Protein AF-A0A4Y8ZVF0-F1 (afdb_monomer)

Radius of gyration: 20.78 Å; Cα contacts (8 Å, |Δi|>4): 54; chains: 1; bounding box: 29×61×63 Å

Solvent-accessible surface area (backbone atoms only — not comparable to full-atom values): 6269 Å² total; per-residue (Å²): 126,64,70,70,52,53,58,53,49,53,55,48,5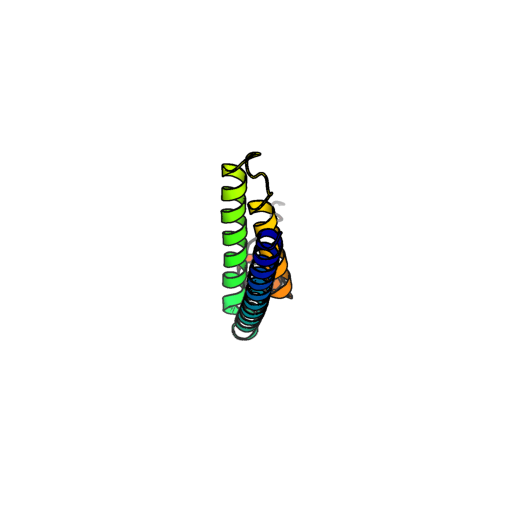1,56,50,52,52,50,51,53,51,50,53,51,50,21,54,48,46,31,46,47,34,67,81,36,56,87,46,19,37,57,54,47,47,54,50,54,52,50,49,52,53,36,50,54,48,36,62,74,44,51,93,70,46,92,78,45,58,44,62,52,50,44,52,52,53,52,52,42,44,58,67,24,48,86,54,71,70,50,43,56,59,86,70,77,76,74,75,78,81,77,91,79,84,88,83,132

Organism: NCBI:txid2555898

Secondary structure (DSSP, 8-state):
--HHHHHHHHHHHHHHHHHHHHHHHHHHHHHHHHH-GGGHHHHHHHHHHHHHHHHHHHHHHGGG-TT-HHHHHHHHHHHHHHHH-S-GGGGS-GGGGS----------

Sequence (108 aa):
MTERVEDRSEAAVVRSELVALQAVLIALCRRLAQDSPDLAPTVCRAFDDAEAILTGVAMKMGLGDPNGSAVAALRVVEEIRAGAIADERACSRPDDDLGKPDRRSGRK

Mean predicted aligned error: 11.19 Å

Foldseek 3Di:
DVVVVVVVVVVVVVVVVVVVVLVVLLVVLQCCCVVPLVCLLVSVVVLVVQLVVLVVVCVVCDVVPPPCVSVVSNVSSVVSCVSNPVDCVSNDDPVVPPDDDPPPDDDD

Structure (mmCIF, N/CA/C/O backbone):
data_AF-A0A4Y8ZVF0-F1
#
_entry.id   AF-A0A4Y8ZVF0-F1
#
loop_
_atom_site.group_PDB
_atom_site.id
_atom_site.type_symbol
_atom_site.label_atom_id
_atom_site.label_alt_id
_atom_site.label_comp_id
_atom_site.label_asym_id
_atom_site.label_entity_id
_atom_site.label_seq_id
_atom_site.pdbx_PDB_ins_code
_atom_site.Cartn_x
_atom_site.Cartn_y
_atom_site.Cartn_z
_atom_site.occupancy
_atom_site.B_iso_or_equiv
_atom_site.auth_seq_id
_atom_site.auth_comp_id
_atom_site.auth_asym_id
_atom_site.auth_atom_id
_atom_site.pdbx_PDB_model_num
ATOM 1 N N . MET A 1 1 ? 10.830 -15.888 -33.347 1.00 54.25 1 MET A N 1
ATOM 2 C CA . MET A 1 1 ? 9.374 -15.604 -33.242 1.00 54.25 1 MET A CA 1
ATOM 3 C C . MET A 1 1 ? 8.754 -16.231 -31.989 1.00 54.25 1 MET A C 1
ATOM 5 O O . MET A 1 1 ? 7.747 -15.722 -31.525 1.00 54.25 1 MET A O 1
ATOM 9 N N . THR A 1 2 ? 9.381 -17.259 -31.410 1.00 60.03 2 THR A N 1
ATOM 10 C CA . THR A 1 2 ? 9.050 -17.896 -30.121 1.00 60.03 2 THR A CA 1
ATOM 11 C C . THR A 1 2 ? 9.373 -17.030 -28.893 1.00 60.03 2 THR A C 1
ATOM 13 O O . THR A 1 2 ? 8.536 -16.900 -28.012 1.00 60.03 2 THR A O 1
ATOM 16 N N . GLU A 1 3 ? 10.498 -16.313 -28.906 1.00 58.97 3 GLU A N 1
ATOM 17 C CA . GLU A 1 3 ? 10.985 -15.502 -27.769 1.00 58.97 3 GLU A CA 1
ATOM 18 C C . GLU A 1 3 ? 10.004 -14.400 -27.297 1.00 58.97 3 GLU A C 1
ATOM 20 O O . GLU A 1 3 ? 9.830 -14.165 -26.108 1.00 58.97 3 GLU A O 1
ATOM 25 N N . ARG A 1 4 ? 9.264 -13.763 -28.223 1.00 60.53 4 ARG A N 1
ATOM 26 C CA . ARG A 1 4 ? 8.239 -12.746 -27.884 1.00 60.53 4 ARG A CA 1
ATOM 27 C C . ARG A 1 4 ? 6.960 -13.328 -27.269 1.00 60.53 4 ARG A C 1
ATOM 29 O O . ARG A 1 4 ? 6.134 -12.566 -26.766 1.00 60.53 4 ARG A O 1
ATOM 36 N N . VAL A 1 5 ? 6.739 -14.634 -27.403 1.00 63.81 5 VAL A N 1
ATOM 37 C CA . VAL A 1 5 ? 5.555 -15.321 -26.867 1.00 63.81 5 VAL A CA 1
ATOM 38 C C . VAL A 1 5 ? 5.814 -15.761 -25.425 1.00 63.81 5 VAL A C 1
ATOM 40 O O . VAL A 1 5 ? 4.926 -15.602 -24.590 1.00 63.81 5 VAL A O 1
ATOM 43 N N . GLU A 1 6 ? 7.031 -16.216 -25.116 1.00 64.12 6 GLU A N 1
ATOM 44 C CA . GLU A 1 6 ? 7.455 -16.583 -23.755 1.00 64.12 6 GLU A CA 1
ATOM 45 C C . GLU A 1 6 ? 7.479 -15.369 -22.812 1.00 64.12 6 GLU A C 1
ATOM 47 O O . GLU A 1 6 ? 6.838 -15.410 -21.764 1.00 64.12 6 GLU A O 1
ATOM 52 N N . ASP A 1 7 ? 8.060 -14.244 -23.242 1.00 67.44 7 ASP A N 1
ATOM 53 C CA . ASP A 1 7 ? 8.126 -12.995 -22.460 1.00 67.44 7 ASP A CA 1
ATOM 54 C C . ASP A 1 7 ? 6.728 -12.433 -22.103 1.00 67.44 7 ASP A C 1
ATOM 56 O O . ASP A 1 7 ? 6.459 -11.963 -20.995 1.00 67.44 7 ASP A O 1
ATOM 60 N N . ARG A 1 8 ? 5.749 -12.569 -23.012 1.00 67.75 8 ARG A N 1
ATOM 61 C CA . ARG A 1 8 ? 4.353 -12.181 -22.727 1.00 67.75 8 ARG A CA 1
ATOM 62 C C . ARG A 1 8 ? 3.666 -13.106 -21.728 1.00 67.75 8 ARG A C 1
ATOM 64 O O . ARG A 1 8 ? 2.808 -12.630 -20.980 1.00 67.75 8 ARG A O 1
ATOM 71 N N . SER A 1 9 ? 3.992 -14.397 -21.759 1.00 77.50 9 SER A N 1
ATOM 72 C CA . SER A 1 9 ? 3.425 -15.398 -20.855 1.00 77.50 9 SER A CA 1
ATOM 73 C C . SER A 1 9 ? 3.954 -15.199 -19.439 1.00 77.50 9 SER A C 1
ATOM 75 O O . SER A 1 9 ? 3.168 -15.158 -18.497 1.00 77.50 9 SER A O 1
ATOM 77 N N . GLU A 1 10 ? 5.259 -14.983 -19.292 1.00 81.62 10 GLU A N 1
ATOM 78 C CA . GLU A 1 10 ? 5.888 -14.693 -18.003 1.00 81.62 10 GLU A CA 1
ATOM 79 C C . GLU A 1 10 ? 5.339 -13.396 -17.394 1.00 81.62 10 GLU A C 1
ATOM 81 O O . GLU A 1 10 ? 4.861 -13.389 -16.259 1.00 81.62 10 GLU A O 1
ATOM 86 N N . ALA A 1 11 ? 5.244 -12.325 -18.189 1.00 81.00 11 ALA A N 1
ATOM 87 C CA . ALA A 1 11 ? 4.634 -11.077 -17.737 1.00 81.00 11 ALA A CA 1
ATOM 88 C C . ALA A 1 11 ? 3.156 -11.242 -17.327 1.00 81.00 11 ALA A C 1
ATOM 90 O O . ALA A 1 11 ? 2.662 -10.503 -16.475 1.00 81.00 11 ALA A O 1
ATOM 91 N N . ALA A 1 12 ? 2.414 -12.175 -17.934 1.00 82.81 12 ALA A N 1
ATOM 92 C CA . ALA A 1 12 ? 1.034 -12.463 -17.544 1.00 82.81 12 ALA A CA 1
ATOM 93 C C . ALA A 1 12 ? 0.953 -13.211 -16.208 1.00 82.81 12 ALA A C 1
ATOM 95 O O . ALA A 1 12 ? 0.103 -12.865 -15.386 1.00 82.81 12 ALA A O 1
ATOM 96 N N . VAL A 1 13 ? 1.855 -14.167 -15.975 1.00 86.06 13 VAL A N 1
ATOM 97 C CA . VAL A 1 13 ? 1.963 -14.886 -14.698 1.00 86.06 13 VAL A CA 1
ATOM 98 C C . VAL A 1 13 ? 2.302 -13.911 -13.575 1.00 86.06 13 VAL A C 1
ATOM 100 O O . VAL A 1 13 ? 1.523 -13.801 -12.630 1.00 86.06 13 VAL A O 1
ATOM 103 N N . VAL A 1 14 ? 3.353 -13.103 -13.735 1.00 83.75 14 VAL A N 1
ATOM 104 C CA . VAL A 1 14 ? 3.766 -12.109 -12.729 1.00 83.75 14 VAL A CA 1
ATOM 105 C C . VAL A 1 14 ? 2.635 -11.126 -12.410 1.00 83.75 14 VAL A C 1
ATOM 107 O O . VAL A 1 14 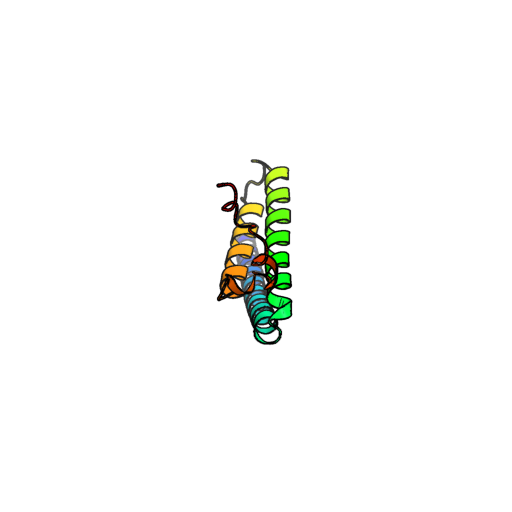? 2.389 -10.814 -11.247 1.00 83.75 14 VAL A O 1
ATOM 110 N N . ARG A 1 15 ? 1.879 -10.669 -13.421 1.00 83.62 15 ARG A N 1
ATOM 111 C CA . ARG A 1 15 ? 0.691 -9.827 -13.190 1.00 83.62 15 ARG A CA 1
ATOM 112 C C . ARG A 1 15 ? -0.374 -10.544 -12.365 1.00 83.62 15 ARG A C 1
ATOM 114 O O . ARG A 1 15 ? -0.934 -9.938 -11.459 1.00 83.62 15 ARG A O 1
ATOM 121 N N . SER A 1 16 ? -0.667 -11.808 -12.669 1.00 82.62 16 SER A N 1
ATOM 122 C CA . SER A 1 16 ? -1.678 -12.574 -11.930 1.00 82.62 16 SER A CA 1
ATOM 123 C C . SER A 1 16 ? -1.272 -12.840 -10.477 1.00 82.62 16 SER A C 1
ATOM 125 O O . SER A 1 16 ? -2.105 -12.716 -9.582 1.00 82.62 16 SER A O 1
ATOM 127 N N . GLU A 1 17 ? 0.009 -13.116 -10.225 1.00 86.62 17 GLU A N 1
ATOM 128 C CA . GLU A 1 17 ? 0.561 -13.288 -8.879 1.00 86.62 17 GLU A CA 1
ATOM 129 C C . GLU A 1 17 ? 0.516 -11.982 -8.084 1.00 86.62 17 GLU A C 1
ATOM 131 O O . GLU A 1 17 ? 0.114 -11.974 -6.920 1.00 86.62 17 GLU A O 1
ATOM 136 N N . LEU A 1 18 ? 0.855 -10.862 -8.728 1.00 85.19 18 LEU A N 1
ATOM 137 C CA . LEU A 1 18 ? 0.793 -9.540 -8.118 1.00 85.19 18 LEU A CA 1
ATOM 138 C C . LEU A 1 18 ? -0.646 -9.172 -7.733 1.00 85.19 18 LEU A C 1
ATOM 140 O O . LEU A 1 18 ? -0.873 -8.725 -6.611 1.00 85.19 18 LEU A O 1
ATOM 144 N N . VAL A 1 19 ? -1.625 -9.442 -8.602 1.00 85.19 19 VAL A N 1
ATOM 145 C CA . VAL A 1 19 ? -3.054 -9.245 -8.297 1.00 85.19 19 VAL A CA 1
ATOM 146 C C . VA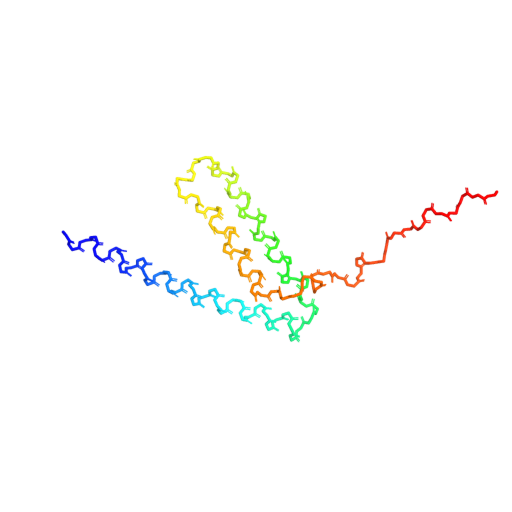L A 1 19 ? -3.508 -10.139 -7.139 1.00 85.19 19 VAL A C 1
ATOM 148 O O . VAL A 1 19 ? -4.230 -9.682 -6.251 1.00 85.19 19 VAL A O 1
ATOM 151 N N . ALA A 1 20 ? -3.073 -11.401 -7.102 1.00 84.75 20 ALA A N 1
ATOM 152 C CA . ALA A 1 20 ? -3.403 -12.307 -6.003 1.00 84.75 20 ALA A CA 1
ATOM 153 C C . ALA A 1 20 ? -2.827 -11.809 -4.666 1.00 84.75 20 ALA A C 1
ATOM 155 O O . ALA A 1 20 ? -3.532 -11.789 -3.655 1.00 84.75 20 ALA A O 1
ATOM 156 N N . LEU A 1 21 ? -1.574 -11.349 -4.663 1.00 87.50 21 LEU A N 1
ATOM 157 C CA . LEU A 1 21 ? -0.933 -10.787 -3.478 1.00 87.50 21 LEU A CA 1
ATOM 158 C C . LEU A 1 21 ? -1.621 -9.494 -3.018 1.00 87.50 21 LEU A C 1
ATOM 160 O O . LEU A 1 21 ? -1.883 -9.340 -1.826 1.00 87.50 21 LEU A O 1
ATOM 164 N N . GLN A 1 22 ? -1.968 -8.598 -3.947 1.00 85.50 22 GLN A N 1
ATOM 165 C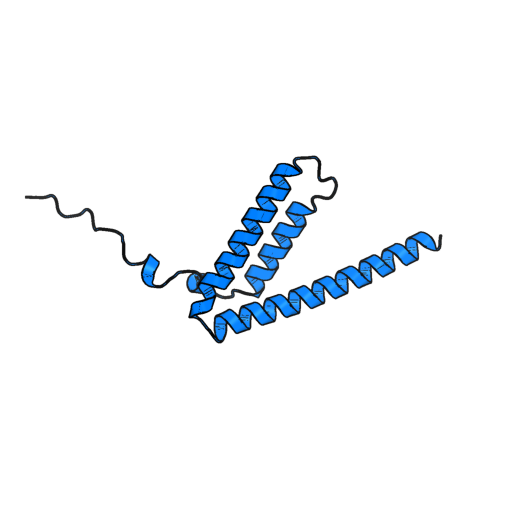 CA . GLN A 1 22 ? -2.743 -7.389 -3.654 1.00 85.50 22 GLN A CA 1
ATOM 166 C C . GLN A 1 22 ? -4.077 -7.732 -2.987 1.00 85.50 22 GLN A C 1
ATOM 168 O O . GLN A 1 22 ? -4.406 -7.162 -1.950 1.00 85.50 22 GLN A O 1
ATOM 173 N N . ALA A 1 23 ? -4.819 -8.705 -3.523 1.00 85.19 23 ALA A N 1
ATOM 174 C CA . ALA A 1 23 ? -6.093 -9.132 -2.952 1.00 85.19 23 ALA A CA 1
ATOM 175 C C . ALA A 1 23 ? -5.940 -9.665 -1.516 1.00 85.19 23 ALA A C 1
ATOM 177 O O . ALA A 1 23 ? -6.738 -9.326 -0.638 1.00 85.19 23 ALA A O 1
ATOM 178 N N . VAL A 1 24 ? -4.897 -10.461 -1.255 1.00 85.56 24 VAL A N 1
ATOM 179 C CA . VAL A 1 24 ? -4.597 -10.985 0.087 1.00 85.56 24 VAL A CA 1
ATOM 180 C C . VAL A 1 24 ? -4.215 -9.861 1.051 1.00 85.56 24 VAL A C 1
ATOM 182 O O . VAL A 1 24 ? -4.726 -9.833 2.170 1.00 85.56 24 VAL A O 1
ATOM 185 N N . LEU A 1 25 ? -3.366 -8.921 0.630 1.00 86.31 25 LEU A N 1
ATOM 186 C CA . LEU A 1 25 ? -2.965 -7.773 1.449 1.00 86.31 25 LEU A CA 1
ATOM 187 C C . LEU A 1 25 ? -4.161 -6.885 1.793 1.00 86.31 25 LEU A C 1
ATOM 189 O O . LEU A 1 25 ? -4.346 -6.541 2.957 1.00 86.31 25 LEU A O 1
ATOM 193 N N . ILE A 1 26 ? -5.024 -6.593 0.817 1.00 86.94 26 ILE A N 1
ATOM 194 C CA . ILE A 1 26 ? -6.268 -5.850 1.039 1.00 86.94 26 ILE A CA 1
ATOM 195 C C . ILE A 1 26 ? -7.139 -6.574 2.069 1.00 86.94 26 ILE A C 1
ATOM 197 O O . ILE A 1 26 ? -7.588 -5.965 3.039 1.00 86.94 26 ILE A O 1
ATOM 201 N N . ALA A 1 27 ? -7.366 -7.879 1.895 1.00 88.06 27 ALA A N 1
ATOM 202 C CA . ALA A 1 27 ? -8.174 -8.662 2.824 1.00 88.06 27 ALA A CA 1
ATOM 203 C C . ALA A 1 27 ? -7.578 -8.674 4.241 1.00 88.06 27 ALA A C 1
ATOM 205 O O . ALA A 1 27 ? -8.318 -8.555 5.218 1.00 88.06 27 ALA A O 1
ATOM 206 N N . LEU A 1 28 ? -6.252 -8.782 4.358 1.00 86.38 28 LEU A N 1
ATOM 207 C CA . LEU A 1 28 ? -5.549 -8.746 5.635 1.00 86.38 28 LEU A CA 1
ATOM 208 C C . LEU A 1 28 ? -5.694 -7.380 6.314 1.00 86.38 28 LEU A C 1
ATOM 210 O O . LEU A 1 28 ? -6.106 -7.326 7.468 1.00 86.38 28 LEU A O 1
ATOM 214 N N . CYS A 1 29 ? -5.418 -6.286 5.602 1.00 86.25 29 CYS A N 1
ATOM 215 C CA . CYS A 1 29 ? -5.545 -4.930 6.134 1.00 86.25 29 CYS A CA 1
ATOM 216 C C . CYS A 1 29 ? -6.983 -4.619 6.566 1.00 86.25 29 CYS A C 1
ATOM 218 O O . CYS A 1 29 ? -7.178 -4.080 7.654 1.00 86.25 29 CYS A O 1
ATOM 220 N N . ARG A 1 30 ? -7.990 -5.037 5.783 1.00 85.56 30 ARG A N 1
ATOM 221 C CA . ARG A 1 30 ? -9.407 -4.911 6.170 1.00 85.56 30 ARG A CA 1
ATOM 222 C C . ARG A 1 30 ? -9.698 -5.628 7.475 1.00 85.56 30 ARG A C 1
ATOM 224 O O . ARG A 1 30 ? -10.311 -5.045 8.361 1.00 85.56 30 ARG A O 1
ATOM 231 N N . ARG A 1 31 ? -9.272 -6.888 7.593 1.00 85.69 31 ARG A N 1
ATOM 232 C CA . ARG A 1 31 ? -9.511 -7.687 8.800 1.00 85.69 31 ARG A CA 1
ATOM 233 C C . ARG A 1 31 ? -8.793 -7.102 10.002 1.00 85.69 31 ARG A C 1
ATOM 235 O O . ARG A 1 31 ? -9.404 -6.989 11.048 1.00 85.69 31 ARG A O 1
ATOM 242 N N . LEU A 1 32 ? -7.550 -6.652 9.849 1.00 83.75 32 LEU A N 1
ATOM 243 C CA . LEU A 1 32 ? -6.821 -5.983 10.927 1.00 83.75 32 LEU A CA 1
ATOM 244 C C . LEU A 1 32 ? -7.534 -4.707 11.391 1.00 83.75 32 LEU A C 1
ATOM 246 O O . LEU A 1 32 ? -7.695 -4.517 12.591 1.00 83.75 32 LEU A O 1
ATOM 250 N N . ALA A 1 33 ? -8.005 -3.871 10.462 1.00 80.31 33 ALA A N 1
ATOM 251 C CA . ALA A 1 33 ? -8.725 -2.644 10.796 1.00 80.31 33 ALA A CA 1
ATOM 252 C C . ALA A 1 33 ? -10.115 -2.903 11.413 1.00 80.31 33 ALA A C 1
ATOM 254 O O . ALA A 1 33 ? -10.569 -2.121 12.242 1.00 80.31 33 ALA A O 1
ATOM 255 N N . GLN A 1 34 ? -10.794 -3.988 11.025 1.00 82.00 34 GLN A N 1
ATOM 256 C CA . GLN A 1 34 ? -12.126 -4.348 11.530 1.00 82.00 34 GLN A CA 1
ATOM 257 C C . GLN A 1 34 ? -12.079 -5.115 12.858 1.00 82.00 34 GLN A C 1
ATOM 259 O O . GLN A 1 34 ? -12.807 -4.777 13.788 1.00 82.00 34 GLN A O 1
ATOM 264 N N . ASP A 1 35 ? -11.228 -6.138 12.945 1.00 85.00 35 ASP A N 1
ATOM 265 C CA . ASP A 1 35 ? -11.107 -7.027 14.106 1.00 85.00 35 ASP A CA 1
ATOM 266 C C . ASP A 1 35 ? -10.319 -6.358 15.246 1.00 85.00 35 ASP A C 1
ATOM 268 O O . ASP A 1 35 ? -10.402 -6.768 16.403 1.00 85.00 35 ASP A O 1
ATOM 272 N N . SER A 1 36 ? -9.520 -5.332 14.941 1.00 83.94 36 SER A N 1
ATOM 273 C CA . SER A 1 36 ? -8.740 -4.565 15.916 1.00 83.94 36 SER A CA 1
ATOM 274 C C . SER A 1 36 ? -8.724 -3.080 15.535 1.00 83.94 36 SER A C 1
ATOM 276 O O . SER A 1 36 ? -7.736 -2.599 14.981 1.00 83.94 36 SER A O 1
ATOM 278 N N . PRO A 1 37 ? -9.796 -2.328 15.852 1.00 79.25 37 PRO A N 1
ATOM 279 C CA . PRO A 1 37 ? -9.936 -0.915 15.484 1.00 79.25 37 PRO A CA 1
ATOM 280 C C . PRO A 1 37 ? -8.765 -0.034 15.939 1.00 79.25 37 PRO A C 1
ATOM 282 O O . PRO A 1 37 ? -8.390 0.907 15.246 1.00 79.25 37 PRO A O 1
ATOM 285 N N . ASP A 1 38 ? -8.120 -0.387 17.053 1.00 83.38 38 ASP A N 1
ATOM 286 C CA . ASP A 1 38 ? -6.935 0.306 17.576 1.00 83.38 38 ASP A CA 1
ATOM 287 C C . ASP A 1 38 ? -5.720 0.232 16.632 1.00 83.38 38 ASP A C 1
ATOM 289 O O . ASP A 1 38 ? -4.808 1.058 16.711 1.00 83.38 38 ASP A O 1
ATOM 293 N N . LEU A 1 39 ? -5.691 -0.754 15.728 1.00 84.19 39 LEU A N 1
ATOM 294 C CA . LEU A 1 39 ? -4.657 -0.906 14.707 1.00 84.19 39 LEU A CA 1
ATOM 295 C C . LEU A 1 39 ? -4.963 -0.115 13.436 1.00 84.19 39 LEU A C 1
ATOM 297 O O . LEU A 1 39 ? -4.047 0.075 12.636 1.00 84.19 39 LEU A O 1
ATOM 301 N N . ALA A 1 40 ? -6.193 0.370 13.240 1.00 84.94 40 ALA A N 1
ATOM 302 C CA . ALA A 1 40 ? -6.557 1.107 12.034 1.00 84.94 40 ALA A CA 1
ATOM 303 C C . ALA A 1 40 ? -5.655 2.339 11.801 1.00 84.94 40 ALA A C 1
ATOM 305 O O . ALA A 1 40 ? -5.093 2.432 10.709 1.00 84.94 40 ALA A O 1
ATOM 306 N N . PRO A 1 41 ? -5.345 3.189 12.805 1.00 86.56 41 PRO A N 1
ATOM 307 C CA . PRO A 1 41 ? -4.400 4.294 12.618 1.00 86.56 41 PRO A CA 1
ATOM 308 C C . PRO A 1 41 ? -2.983 3.836 12.239 1.00 86.56 41 PRO A C 1
ATOM 310 O O . PRO A 1 41 ? -2.290 4.516 11.485 1.00 86.56 41 PRO A O 1
ATOM 313 N N . THR A 1 42 ? -2.536 2.680 12.741 1.00 88.56 42 THR A N 1
ATOM 314 C CA . THR A 1 42 ? -1.231 2.098 12.381 1.00 88.56 42 THR A CA 1
ATOM 315 C C . THR A 1 42 ? -1.219 1.613 10.935 1.00 88.56 42 THR A C 1
ATOM 317 O O . THR A 1 42 ? -0.246 1.845 10.222 1.00 88.56 42 THR A O 1
ATOM 320 N N . VAL A 1 43 ? -2.302 0.972 10.487 1.00 88.44 43 VAL A N 1
ATOM 321 C CA . VAL A 1 43 ? -2.461 0.540 9.093 1.00 88.44 43 VAL A CA 1
ATOM 322 C C . VAL A 1 43 ? -2.480 1.751 8.159 1.00 88.44 43 VAL A C 1
ATOM 324 O O . VAL A 1 43 ? -1.773 1.736 7.157 1.00 88.44 43 VAL A O 1
ATOM 327 N N . CYS A 1 44 ? -3.201 2.821 8.507 1.00 89.38 44 CYS A N 1
ATOM 328 C CA . CYS A 1 44 ? -3.206 4.056 7.718 1.00 89.38 44 CYS A CA 1
ATOM 329 C C . CYS A 1 44 ? -1.806 4.674 7.612 1.00 89.38 44 CYS A C 1
ATOM 331 O O . CYS A 1 44 ? -1.355 4.979 6.512 1.00 89.38 44 CYS A O 1
ATOM 333 N N . ARG A 1 45 ? -1.066 4.754 8.727 1.00 89.81 45 ARG A N 1
ATOM 334 C CA . ARG A 1 45 ? 0.323 5.243 8.713 1.00 89.81 45 ARG A CA 1
ATOM 335 C C . ARG A 1 45 ? 1.245 4.398 7.847 1.00 89.81 45 ARG A C 1
ATOM 337 O O . ARG A 1 45 ? 2.124 4.951 7.207 1.00 89.81 45 ARG A O 1
ATOM 344 N N . ALA A 1 46 ? 1.045 3.083 7.792 1.00 89.25 46 ALA A N 1
ATOM 345 C CA . ALA A 1 46 ? 1.839 2.232 6.911 1.00 89.25 46 ALA A CA 1
ATOM 346 C C . ALA A 1 46 ? 1.620 2.577 5.424 1.00 89.25 46 ALA A C 1
ATOM 348 O O . ALA A 1 46 ? 2.567 2.505 4.640 1.00 89.25 46 ALA A O 1
ATOM 349 N N . PHE A 1 47 ? 0.403 2.983 5.039 1.00 91.31 47 PHE A N 1
ATOM 350 C CA . PHE A 1 47 ? 0.138 3.517 3.700 1.00 91.31 47 PHE A CA 1
ATOM 351 C C . PHE A 1 47 ? 0.792 4.886 3.496 1.00 91.31 47 PHE A C 1
ATOM 353 O O . PHE A 1 47 ? 1.479 5.065 2.493 1.00 91.31 47 PHE A O 1
ATOM 360 N N . ASP A 1 48 ? 0.666 5.805 4.457 1.00 92.06 48 ASP A N 1
ATOM 361 C CA . ASP A 1 48 ? 1.301 7.129 4.377 1.00 92.06 48 ASP A CA 1
ATOM 362 C C . ASP A 1 48 ? 2.839 7.017 4.256 1.00 92.06 48 ASP A C 1
ATOM 364 O O . ASP A 1 48 ? 3.467 7.690 3.435 1.00 92.06 48 ASP A O 1
ATOM 368 N N . ASP A 1 49 ? 3.457 6.114 5.024 1.00 91.75 49 ASP A N 1
ATOM 369 C CA . ASP A 1 49 ? 4.893 5.824 4.968 1.00 91.75 49 ASP A CA 1
ATOM 370 C C . ASP A 1 49 ? 5.290 5.256 3.595 1.00 91.75 49 ASP A C 1
ATOM 372 O O . ASP A 1 49 ? 6.309 5.653 3.020 1.00 91.75 49 ASP A O 1
ATOM 376 N N . ALA A 1 50 ? 4.480 4.351 3.035 1.00 89.31 50 ALA A N 1
ATOM 377 C CA . ALA A 1 50 ? 4.711 3.791 1.706 1.00 89.31 50 ALA A CA 1
ATOM 378 C C . ALA A 1 50 ? 4.616 4.865 0.608 1.00 89.31 50 ALA A C 1
ATOM 380 O O . ALA A 1 50 ? 5.492 4.931 -0.260 1.00 89.31 50 ALA A O 1
ATOM 381 N N . GLU A 1 51 ? 3.609 5.740 0.667 1.00 90.31 51 GLU A N 1
ATOM 382 C CA . GLU A 1 51 ? 3.457 6.884 -0.238 1.00 90.31 51 GLU A CA 1
ATOM 383 C C . GLU A 1 51 ? 4.663 7.834 -0.148 1.00 90.31 51 GLU A C 1
ATOM 385 O O . GLU A 1 51 ? 5.210 8.247 -1.176 1.00 90.31 51 GLU A O 1
ATOM 390 N N . ALA A 1 52 ? 5.141 8.139 1.063 1.00 89.00 52 ALA A N 1
ATOM 391 C CA . ALA A 1 52 ? 6.304 8.998 1.276 1.00 89.00 52 ALA A CA 1
ATOM 392 C C . ALA A 1 52 ? 7.595 8.383 0.708 1.00 89.00 52 ALA A C 1
ATOM 394 O O . ALA A 1 52 ? 8.371 9.070 0.033 1.00 89.00 52 ALA A O 1
ATOM 395 N N . ILE A 1 53 ? 7.816 7.082 0.929 1.00 87.56 53 ILE A N 1
ATOM 396 C CA . ILE A 1 53 ? 8.962 6.348 0.375 1.00 87.56 53 ILE A CA 1
ATOM 397 C C . ILE A 1 53 ? 8.922 6.387 -1.153 1.00 87.56 53 ILE A C 1
ATOM 399 O O . ILE A 1 53 ? 9.915 6.759 -1.783 1.00 87.56 53 ILE A O 1
ATOM 403 N N . LEU A 1 54 ? 7.782 6.040 -1.755 1.00 86.75 54 LEU A N 1
ATOM 404 C CA . LEU A 1 54 ? 7.630 5.997 -3.208 1.00 86.75 54 LEU A CA 1
ATOM 405 C C . LEU A 1 54 ? 7.731 7.383 -3.843 1.00 86.75 54 LEU A C 1
ATOM 407 O O . LEU A 1 54 ? 8.349 7.523 -4.896 1.00 86.75 54 LEU A O 1
ATOM 411 N N . THR A 1 55 ? 7.221 8.418 -3.178 1.00 86.38 55 THR A N 1
ATOM 412 C CA . THR A 1 55 ? 7.412 9.813 -3.590 1.00 86.38 55 THR A CA 1
ATOM 413 C C . THR A 1 55 ? 8.893 10.186 -3.569 1.00 86.38 55 THR A C 1
ATOM 415 O O . THR A 1 55 ? 9.408 10.744 -4.539 1.00 86.38 55 THR A O 1
ATOM 418 N N . GLY A 1 56 ? 9.622 9.819 -2.511 1.00 86.44 56 GLY A N 1
ATOM 419 C CA . GLY A 1 56 ? 11.068 10.028 -2.426 1.00 86.44 56 GLY A CA 1
ATOM 420 C C . GLY A 1 56 ? 11.847 9.278 -3.512 1.00 86.44 56 GLY A C 1
ATOM 421 O O . GLY A 1 56 ? 12.812 9.812 -4.062 1.00 86.44 56 GLY A O 1
ATOM 422 N N . VAL A 1 57 ? 11.422 8.060 -3.859 1.00 85.62 57 VAL A N 1
ATOM 423 C CA . VAL A 1 57 ? 11.983 7.282 -4.974 1.00 85.62 57 VAL A CA 1
ATOM 424 C C . VAL A 1 57 ? 11.692 7.964 -6.312 1.00 85.62 57 VAL A C 1
ATOM 426 O O . VAL A 1 57 ? 12.623 8.176 -7.088 1.00 85.62 57 VAL A O 1
ATOM 429 N N . ALA A 1 58 ? 10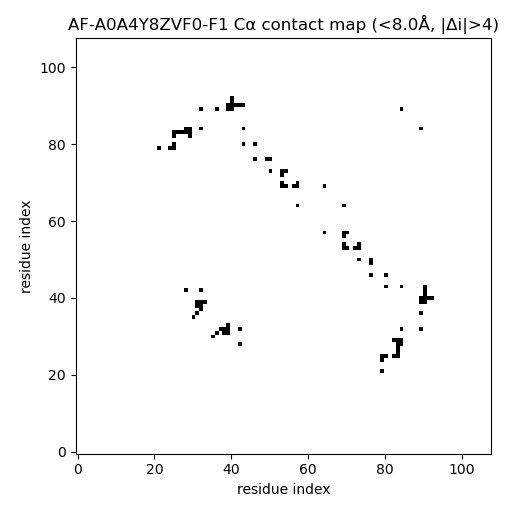.447 8.375 -6.562 1.00 84.38 58 ALA A N 1
ATOM 430 C CA . ALA A 1 58 ? 10.050 9.083 -7.778 1.00 84.38 58 ALA A CA 1
ATOM 431 C C . ALA A 1 58 ? 10.863 10.374 -7.968 1.00 84.38 58 ALA A C 1
ATOM 433 O O . ALA A 1 58 ? 11.391 10.626 -9.049 1.00 84.38 58 ALA A O 1
ATOM 434 N N . MET A 1 59 ? 11.044 11.155 -6.899 1.00 83.56 59 MET A N 1
ATOM 435 C CA . MET A 1 59 ? 11.861 12.371 -6.925 1.00 83.56 59 MET A CA 1
ATOM 436 C C . MET A 1 59 ? 13.336 12.084 -7.230 1.00 83.56 59 MET A C 1
ATOM 438 O O . MET A 1 59 ? 13.949 12.822 -7.998 1.00 83.56 59 MET A O 1
ATOM 442 N N . LYS A 1 60 ? 13.910 11.011 -6.666 1.00 83.81 60 LYS A N 1
ATOM 443 C CA . LYS A 1 60 ? 15.300 10.604 -6.941 1.00 83.81 60 LYS A CA 1
ATOM 444 C C . LYS A 1 60 ? 15.497 10.104 -8.370 1.00 83.81 60 LYS A C 1
ATOM 446 O O . LYS A 1 60 ? 16.561 10.334 -8.937 1.00 83.81 60 LYS A O 1
ATOM 451 N N . MET A 1 61 ? 14.500 9.429 -8.940 1.00 77.62 61 MET A N 1
ATOM 452 C CA . MET A 1 61 ? 14.549 8.969 -10.331 1.00 77.62 61 MET A CA 1
ATOM 453 C C . MET A 1 61 ? 14.281 10.101 -11.337 1.00 77.62 61 MET A C 1
ATOM 455 O O . MET A 1 61 ? 14.749 10.032 -12.474 1.00 77.62 61 MET A O 1
ATOM 459 N N . GLY A 1 62 ? 13.600 11.176 -10.925 1.00 70.56 62 GLY A N 1
ATOM 460 C CA . GLY A 1 62 ? 13.339 12.352 -11.759 1.00 70.56 62 GLY A CA 1
ATOM 461 C C . GLY A 1 62 ? 12.614 12.007 -13.069 1.00 70.56 62 GLY A C 1
ATOM 462 O O . GLY A 1 62 ? 11.799 11.092 -13.120 1.00 70.56 62 GLY A O 1
ATOM 463 N N . LEU A 1 63 ? 12.945 12.711 -14.160 1.00 56.97 63 LEU A N 1
ATOM 464 C CA . LEU A 1 63 ? 12.502 12.390 -15.534 1.00 56.97 63 LEU A CA 1
ATOM 465 C C . LEU A 1 63 ? 13.170 11.120 -16.112 1.00 56.97 63 LEU A C 1
ATOM 467 O O . LEU A 1 63 ? 12.940 10.779 -17.270 1.00 56.97 63 LEU A O 1
ATOM 471 N N . GLY A 1 64 ? 14.034 10.455 -15.339 1.00 63.06 64 GLY A N 1
ATOM 472 C CA . GLY A 1 64 ? 14.829 9.300 -15.753 1.00 63.06 64 GLY A CA 1
ATOM 473 C C . GLY A 1 64 ? 14.154 7.949 -15.530 1.00 63.06 64 GLY A C 1
ATOM 474 O O . GLY A 1 64 ? 14.804 6.933 -15.750 1.00 63.06 64 GLY A O 1
ATOM 475 N N . ASP A 1 65 ? 12.891 7.916 -15.100 1.00 66.50 65 ASP A N 1
ATOM 476 C CA . ASP A 1 65 ? 12.074 6.701 -15.074 1.00 66.50 65 ASP A CA 1
ATOM 477 C C . ASP A 1 65 ? 11.319 6.566 -16.412 1.00 66.50 65 ASP A C 1
ATOM 479 O O . ASP A 1 65 ? 10.212 7.097 -16.546 1.00 66.50 65 ASP A O 1
ATOM 483 N N . PRO A 1 66 ? 11.889 5.884 -17.428 1.00 58.81 66 PRO A N 1
ATOM 484 C CA . PRO A 1 66 ? 11.293 5.795 -18.762 1.00 58.81 66 PRO A CA 1
ATOM 485 C C . PRO A 1 66 ? 9.923 5.108 -18.765 1.00 58.81 66 PRO A C 1
ATOM 487 O O . PRO A 1 66 ? 9.176 5.244 -19.732 1.00 58.81 66 PRO A O 1
ATOM 490 N N . ASN A 1 67 ? 9.589 4.385 -17.691 1.00 70.00 67 ASN A N 1
ATOM 491 C CA . ASN A 1 67 ? 8.373 3.590 -17.586 1.00 70.00 67 ASN A CA 1
ATOM 492 C C . ASN A 1 67 ? 7.373 4.162 -16.568 1.00 70.00 67 ASN A C 1
ATOM 494 O O . ASN A 1 67 ? 6.286 3.606 -16.418 1.00 70.00 67 ASN A O 1
ATOM 498 N N . GLY A 1 68 ? 7.720 5.241 -15.855 1.00 75.19 68 GLY A N 1
ATOM 499 C CA . GLY A 1 68 ? 6.891 5.798 -14.781 1.00 75.19 68 GLY A CA 1
ATOM 500 C C . GLY A 1 68 ? 6.592 4.794 -13.660 1.00 75.19 68 GLY A C 1
ATOM 501 O O . GLY A 1 68 ? 5.541 4.873 -13.025 1.00 75.19 68 GLY A O 1
ATOM 502 N N . SER A 1 69 ? 7.489 3.833 -13.435 1.00 81.00 69 SER A N 1
ATOM 503 C CA . SER A 1 69 ? 7.352 2.744 -12.465 1.00 81.00 69 SER A CA 1
ATOM 504 C C . SER A 1 69 ? 7.069 3.216 -11.034 1.00 81.00 69 SER A C 1
ATOM 506 O O . SER A 1 69 ? 6.217 2.629 -10.369 1.00 81.00 69 SER A O 1
ATOM 508 N N . ALA A 1 70 ? 7.696 4.302 -10.568 1.00 80.38 70 ALA A N 1
ATOM 509 C CA . ALA A 1 70 ? 7.432 4.828 -9.225 1.00 80.38 70 ALA A CA 1
ATOM 510 C C . ALA A 1 70 ? 6.026 5.437 -9.107 1.00 80.38 70 ALA A C 1
ATOM 512 O O . ALA A 1 70 ? 5.353 5.267 -8.094 1.00 80.38 70 ALA A O 1
ATOM 513 N N . VAL A 1 71 ? 5.549 6.091 -10.169 1.00 82.19 71 VAL A N 1
ATOM 514 C CA . VAL A 1 71 ? 4.183 6.633 -10.236 1.00 82.19 71 VAL A CA 1
ATOM 515 C C . VAL A 1 71 ? 3.157 5.502 -10.338 1.00 82.19 71 VAL A C 1
ATOM 517 O O . VAL A 1 71 ? 2.096 5.569 -9.722 1.00 82.19 71 VAL A O 1
ATOM 520 N N . ALA A 1 72 ? 3.470 4.437 -11.077 1.00 84.81 72 ALA A N 1
ATOM 521 C CA . ALA A 1 72 ? 2.634 3.243 -11.136 1.00 84.81 72 ALA A CA 1
ATOM 522 C C . ALA A 1 72 ? 2.544 2.546 -9.768 1.00 84.81 72 ALA A C 1
ATOM 524 O O . ALA A 1 72 ? 1.459 2.138 -9.364 1.00 84.81 72 ALA A O 1
ATOM 525 N N . ALA A 1 73 ? 3.655 2.468 -9.030 1.00 85.56 73 ALA A N 1
ATOM 526 C CA . ALA A 1 73 ? 3.672 1.934 -7.673 1.00 85.56 73 ALA A CA 1
ATOM 527 C C . ALA A 1 73 ? 2.827 2.780 -6.705 1.00 85.56 73 ALA A C 1
ATOM 529 O O . ALA A 1 73 ? 2.083 2.211 -5.913 1.00 85.56 73 ALA A O 1
ATOM 530 N N . LEU A 1 74 ? 2.875 4.116 -6.806 1.00 87.25 74 LEU A N 1
ATOM 531 C CA . LEU A 1 74 ? 2.012 5.005 -6.013 1.00 87.25 74 LEU A CA 1
ATOM 532 C C . LEU A 1 74 ? 0.526 4.710 -6.249 1.00 87.25 74 LEU A C 1
ATOM 534 O O . LEU A 1 74 ? -0.218 4.530 -5.291 1.00 87.25 74 LEU A O 1
ATOM 538 N N . ARG A 1 75 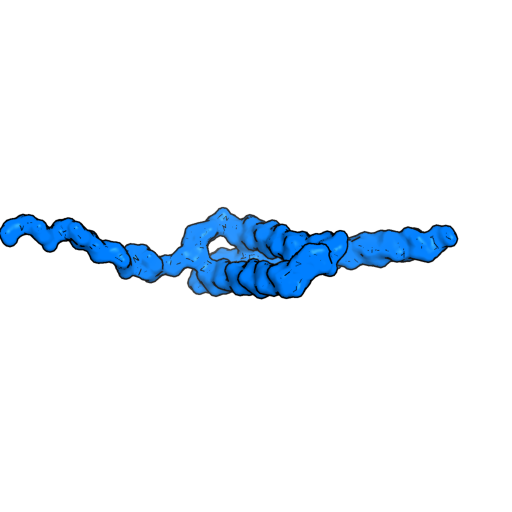? 0.109 4.551 -7.512 1.00 87.50 75 ARG A N 1
ATOM 539 C CA . ARG A 1 75 ? -1.283 4.192 -7.843 1.00 87.50 75 ARG A CA 1
ATOM 540 C C . ARG A 1 75 ? -1.702 2.848 -7.254 1.00 87.50 75 ARG A C 1
ATOM 542 O O . ARG A 1 75 ? -2.833 2.704 -6.809 1.00 87.50 75 ARG A O 1
ATOM 549 N N . VAL A 1 76 ? -0.797 1.869 -7.241 1.00 87.69 76 VAL A N 1
ATOM 550 C CA . VAL A 1 76 ? -1.055 0.571 -6.605 1.00 87.69 76 VAL A CA 1
ATOM 551 C C . VAL A 1 76 ? -1.267 0.733 -5.099 1.00 87.69 76 VAL A C 1
ATOM 553 O O . VAL A 1 76 ? -2.171 0.114 -4.548 1.00 87.69 76 VAL A O 1
ATOM 556 N N . VAL A 1 77 ? -0.466 1.565 -4.430 1.00 88.94 77 VAL A N 1
ATOM 557 C CA . VAL A 1 77 ? -0.632 1.843 -2.995 1.00 88.94 77 VAL A CA 1
ATOM 558 C C . VAL A 1 77 ? -1.981 2.512 -2.719 1.00 88.94 77 VAL A C 1
ATOM 560 O O . VAL A 1 77 ? -2.696 2.057 -1.829 1.00 88.94 77 VAL A O 1
ATOM 563 N N . GLU A 1 78 ? -2.373 3.505 -3.521 1.00 88.88 78 GLU A N 1
ATOM 564 C CA . GLU A 1 78 ? -3.687 4.162 -3.427 1.00 88.88 78 GLU A CA 1
ATOM 565 C C . GLU A 1 78 ? -4.849 3.172 -3.630 1.00 88.88 78 GLU A C 1
ATOM 567 O O . GLU A 1 78 ? -5.822 3.185 -2.876 1.00 88.88 78 GLU A O 1
ATOM 572 N N . GLU A 1 79 ? -4.745 2.275 -4.615 1.00 87.88 79 GLU A N 1
ATOM 573 C CA . GLU A 1 79 ? -5.768 1.260 -4.894 1.00 87.88 79 GLU A CA 1
ATOM 574 C C . GLU A 1 79 ? -5.900 0.252 -3.743 1.00 87.88 79 GLU A C 1
ATOM 576 O O . GLU A 1 79 ? -7.012 -0.061 -3.304 1.00 87.88 79 GLU A O 1
ATOM 581 N N . ILE A 1 80 ? -4.771 -0.214 -3.199 1.00 87.19 80 ILE A N 1
ATOM 582 C CA . ILE A 1 80 ? -4.761 -1.099 -2.030 1.00 87.19 80 ILE A CA 1
ATOM 583 C C . ILE A 1 80 ? -5.361 -0.373 -0.824 1.00 87.19 80 ILE A C 1
ATOM 585 O O . ILE A 1 80 ? -6.188 -0.968 -0.135 1.00 87.19 80 ILE A O 1
ATOM 589 N N . ARG A 1 81 ? -5.001 0.895 -0.578 1.00 88.94 81 ARG A N 1
ATOM 590 C CA . ARG A 1 81 ? -5.547 1.704 0.524 1.00 88.94 81 ARG A CA 1
ATOM 591 C C . ARG A 1 81 ? -7.064 1.823 0.416 1.00 88.94 81 ARG A C 1
ATOM 593 O O . ARG A 1 81 ? -7.758 1.495 1.372 1.00 88.94 81 ARG A O 1
ATOM 600 N N . ALA A 1 82 ? -7.580 2.190 -0.757 1.00 87.19 82 ALA A N 1
ATOM 601 C CA . ALA A 1 82 ? -9.017 2.310 -1.002 1.00 87.19 82 ALA A CA 1
ATOM 602 C C . ALA A 1 82 ? -9.763 0.975 -0.827 1.00 87.19 82 ALA A C 1
ATOM 604 O O . ALA A 1 82 ? -10.898 0.943 -0.350 1.00 87.19 82 ALA A O 1
ATOM 605 N N . GLY A 1 83 ? -9.129 -0.145 -1.189 1.00 85.19 83 GLY A N 1
ATOM 606 C CA . GLY A 1 83 ? -9.676 -1.478 -0.944 1.00 85.19 83 GLY A CA 1
ATOM 607 C C . GLY A 1 83 ? -9.604 -1.900 0.526 1.00 85.19 83 GLY A C 1
ATOM 608 O O . GLY A 1 83 ? -10.482 -2.624 1.003 1.00 85.19 83 GLY A O 1
ATOM 609 N N . ALA A 1 84 ? -8.556 -1.480 1.235 1.00 85.44 84 ALA A N 1
ATOM 610 C CA . ALA A 1 84 ? -8.248 -1.874 2.603 1.00 85.44 84 ALA A CA 1
ATOM 611 C C . ALA A 1 84 ? -9.025 -1.073 3.658 1.00 85.44 84 ALA A C 1
ATOM 613 O O . ALA A 1 84 ? -9.443 -1.627 4.676 1.00 85.44 84 ALA A O 1
ATOM 614 N N . ILE A 1 85 ? -9.220 0.220 3.407 1.00 83.94 85 ILE A N 1
ATOM 615 C CA . ILE A 1 85 ? -9.752 1.201 4.350 1.00 83.94 85 ILE A CA 1
ATOM 616 C C . ILE A 1 85 ? -11.049 1.759 3.768 1.00 83.94 85 ILE A C 1
ATOM 618 O O . ILE A 1 85 ? -11.059 2.694 2.977 1.00 83.94 85 ILE A O 1
ATOM 622 N N . ALA A 1 86 ? -12.172 1.154 4.155 1.00 77.31 86 ALA A N 1
ATOM 623 C CA . ALA A 1 86 ? -13.489 1.580 3.679 1.00 77.31 86 ALA A CA 1
ATOM 624 C C . ALA A 1 86 ? -13.970 2.899 4.318 1.00 77.31 86 ALA A C 1
ATOM 626 O O . ALA A 1 86 ? -14.804 3.588 3.734 1.00 77.31 86 ALA A O 1
ATOM 627 N N . ASP A 1 87 ? -13.467 3.237 5.509 1.00 80.56 87 ASP A N 1
ATOM 628 C CA . ASP A 1 87 ? -13.772 4.482 6.215 1.00 80.56 87 ASP A CA 1
ATOM 629 C C . ASP A 1 87 ? -12.473 5.135 6.700 1.00 80.56 87 ASP A C 1
ATOM 631 O O . ASP A 1 87 ? -11.879 4.708 7.688 1.00 80.56 87 ASP A O 1
ATOM 635 N N . GLU A 1 88 ? -12.039 6.190 6.011 1.00 75.69 88 GLU A N 1
ATOM 636 C CA . GLU A 1 88 ? -10.841 6.973 6.356 1.00 75.69 88 GLU A CA 1
ATOM 637 C C . GLU A 1 88 ? -10.939 7.625 7.748 1.00 75.69 88 GLU A C 1
ATOM 639 O O . GLU A 1 88 ? -9.923 7.997 8.332 1.00 75.69 88 GLU A O 1
ATOM 644 N N . ARG A 1 89 ? -12.134 7.720 8.350 1.00 79.38 89 ARG A N 1
ATOM 645 C CA . ARG A 1 89 ? -12.273 8.167 9.748 1.00 79.38 89 ARG A CA 1
ATOM 646 C C . ARG A 1 89 ? -11.634 7.191 10.731 1.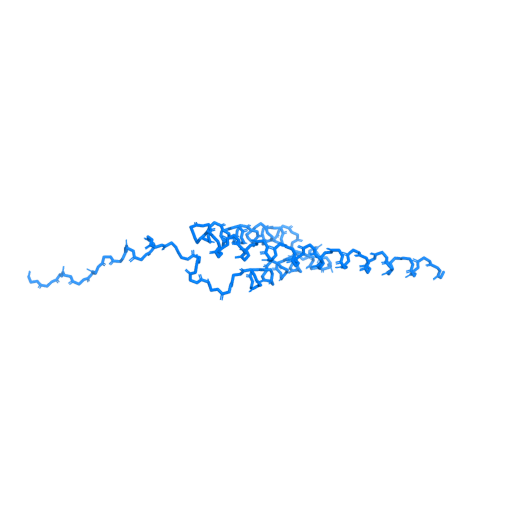00 79.38 89 ARG A C 1
ATOM 648 O O . ARG A 1 89 ? -11.230 7.612 11.810 1.00 79.38 89 ARG A O 1
ATOM 655 N N . ALA A 1 90 ? -11.483 5.920 10.351 1.00 75.19 90 ALA A N 1
ATOM 656 C CA . ALA A 1 90 ? -10.745 4.931 11.133 1.00 75.19 90 ALA A CA 1
ATOM 657 C C . ALA A 1 90 ? -9.243 5.262 11.244 1.00 75.19 90 ALA A C 1
ATOM 659 O O . ALA A 1 90 ? -8.555 4.714 12.103 1.00 75.19 90 ALA A O 1
ATOM 660 N N . CYS A 1 91 ? -8.733 6.172 10.405 1.00 80.19 91 CYS A N 1
ATOM 661 C CA . CYS A 1 91 ? -7.356 6.651 10.466 1.00 80.19 91 CYS A CA 1
ATOM 662 C C . CYS A 1 91 ? -7.136 7.756 11.505 1.00 80.19 91 CYS A C 1
ATOM 664 O O . CYS A 1 91 ? -5.995 8.008 11.893 1.00 80.19 91 CYS A O 1
ATOM 666 N N . SER A 1 92 ? -8.197 8.428 11.964 1.00 74.06 92 SER A N 1
ATOM 667 C CA . SER A 1 92 ? -8.098 9.455 13.002 1.00 74.06 92 SER A CA 1
ATOM 668 C C . SER A 1 92 ? -7.952 8.797 14.373 1.00 74.06 92 SER A C 1
ATOM 670 O O . SER A 1 92 ? -8.741 7.919 14.728 1.00 74.06 92 SER A O 1
ATOM 672 N N . ARG A 1 93 ? -6.967 9.214 15.182 1.00 62.28 93 ARG A N 1
ATOM 673 C CA . ARG A 1 93 ? -6.972 8.818 16.595 1.00 62.28 93 ARG A CA 1
ATOM 674 C C . ARG A 1 93 ? -8.105 9.557 17.311 1.00 62.28 93 ARG A C 1
ATOM 676 O O . ARG A 1 93 ? -8.331 10.730 17.014 1.00 62.28 93 ARG A O 1
ATOM 683 N N . PRO A 1 94 ? -8.748 8.942 18.319 1.00 57.19 94 PRO A N 1
ATOM 684 C CA . PRO A 1 94 ? -9.687 9.651 19.190 1.00 57.19 94 PRO A CA 1
ATOM 685 C C . PRO A 1 94 ? -9.071 10.901 19.848 1.00 57.19 94 PRO A C 1
ATOM 687 O O . PRO A 1 94 ? -9.785 11.840 20.183 1.00 57.19 94 PRO A O 1
ATOM 690 N N . ASP A 1 95 ? -7.744 10.924 20.012 1.00 54.38 95 ASP A N 1
ATOM 691 C CA . ASP A 1 95 ? -7.007 12.007 20.668 1.00 54.38 95 ASP A CA 1
ATOM 692 C C . ASP A 1 95 ? -6.706 13.221 19.768 1.00 54.38 95 ASP A C 1
ATOM 694 O O . ASP A 1 95 ? -6.328 14.271 20.287 1.00 54.38 95 ASP A O 1
ATOM 698 N N . ASP A 1 96 ? -6.887 13.129 18.444 1.00 55.03 96 ASP A N 1
ATOM 699 C CA . ASP A 1 96 ? -6.630 14.259 17.532 1.00 55.03 96 ASP A CA 1
ATOM 700 C C . ASP A 1 96 ? -7.747 15.332 17.574 1.00 55.03 96 ASP A C 1
ATOM 702 O O . ASP A 1 96 ? -7.578 16.428 17.035 1.00 55.03 96 ASP A O 1
ATOM 706 N N . ASP A 1 97 ? -8.866 15.062 18.264 1.00 51.91 97 ASP A N 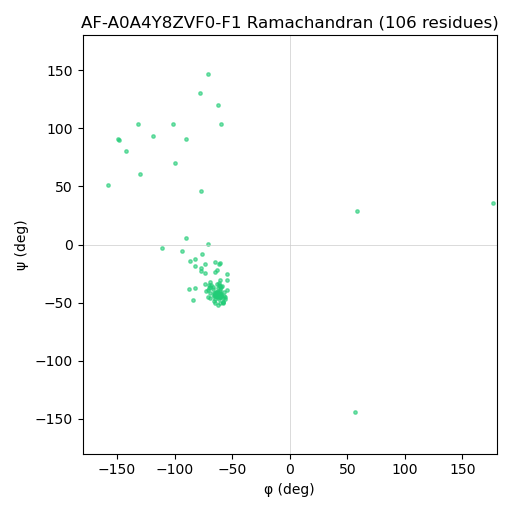1
ATOM 707 C CA . ASP A 1 97 ? -10.008 15.984 18.423 1.00 51.91 97 ASP A CA 1
ATOM 708 C C . ASP A 1 97 ? -9.940 16.839 19.717 1.00 51.91 97 ASP A C 1
ATOM 710 O O . ASP A 1 97 ? -10.727 17.765 19.928 1.00 51.91 97 ASP A O 1
ATOM 714 N N . LEU A 1 98 ? -8.964 16.590 20.601 1.00 56.09 98 LEU A N 1
ATOM 715 C CA . LEU A 1 98 ? -8.790 17.316 21.868 1.00 56.09 98 LEU A CA 1
ATOM 716 C C . LEU A 1 98 ? -7.710 18.402 21.764 1.00 56.09 98 LEU A C 1
ATOM 718 O O . LEU A 1 98 ? -6.650 18.298 22.380 1.00 56.09 98 LEU A O 1
ATOM 722 N N . GLY A 1 99 ? -7.950 19.489 21.020 1.00 54.47 99 GLY A N 1
ATOM 723 C CA . GLY A 1 99 ? -6.923 20.539 21.004 1.00 54.47 99 GLY A CA 1
ATOM 724 C C . GLY A 1 99 ? -7.077 21.769 20.125 1.00 54.47 99 GLY A C 1
ATOM 725 O O . GLY A 1 99 ? -6.061 22.291 19.672 1.00 54.47 99 GLY A O 1
ATOM 726 N N . LYS A 1 100 ? -8.279 22.315 19.917 1.00 52.22 100 LYS A N 1
ATOM 727 C CA . LYS A 1 100 ? -8.376 23.748 19.580 1.00 52.22 100 LYS A CA 1
ATOM 728 C C . LYS A 1 100 ? -8.782 24.532 20.826 1.00 52.22 100 LYS A C 1
ATOM 730 O O . LYS A 1 100 ? -9.956 24.498 21.184 1.00 52.22 100 LYS A O 1
ATOM 735 N N . PRO A 1 101 ? -7.856 25.249 21.496 1.00 54.22 101 PRO A N 1
ATOM 736 C CA . PRO A 1 101 ? -8.257 26.200 22.518 1.00 54.22 101 PRO A CA 1
ATOM 737 C C . PRO A 1 101 ? -9.101 27.289 21.852 1.00 54.22 101 PRO A C 1
ATOM 739 O O . PRO A 1 101 ? -8.649 27.973 20.927 1.00 54.22 101 PRO A O 1
ATOM 742 N N . ASP A 1 102 ? -10.342 27.411 22.313 1.00 57.53 102 ASP A N 1
ATOM 743 C CA . ASP A 1 102 ? -11.286 28.436 21.894 1.00 57.53 102 ASP A CA 1
ATOM 744 C C . ASP A 1 102 ? -10.687 29.817 22.201 1.00 57.53 102 ASP A C 1
ATOM 746 O O . ASP A 1 102 ? -10.619 30.265 23.347 1.00 57.53 102 ASP A O 1
ATOM 750 N N . ARG A 1 103 ? -10.188 30.505 21.166 1.00 61.44 103 ARG A N 1
ATOM 751 C CA . ARG A 1 103 ? -9.652 31.873 21.264 1.00 61.44 103 ARG A CA 1
ATOM 752 C C . ARG A 1 103 ? -10.782 32.903 21.347 1.00 61.44 103 ARG A C 1
ATOM 754 O O . ARG A 1 103 ? -10.754 33.924 20.660 1.00 61.44 103 ARG A O 1
ATOM 761 N N . ARG A 1 104 ? -11.783 32.658 22.190 1.00 59.97 104 ARG A N 1
ATOM 762 C CA . ARG A 1 104 ? -12.886 33.584 22.450 1.00 59.97 104 AR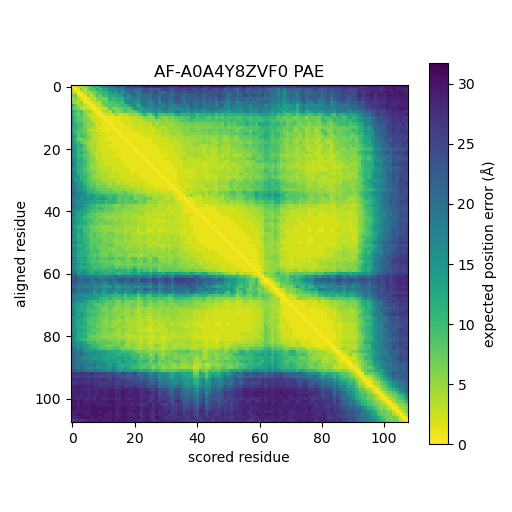G A CA 1
ATOM 763 C C . ARG A 1 104 ? -13.085 33.784 23.949 1.00 59.97 104 ARG A C 1
ATOM 765 O O . ARG A 1 104 ? -14.160 33.569 24.488 1.00 59.97 104 ARG A O 1
ATOM 772 N N . SER A 1 105 ? -12.059 34.284 24.627 1.00 56.34 105 SER A N 1
ATOM 773 C CA . SER A 1 105 ? -12.276 35.012 25.877 1.00 56.34 105 SER A CA 1
ATOM 774 C C . SER A 1 105 ? -11.195 36.067 26.058 1.00 56.34 105 SER A C 1
ATOM 776 O O . SER A 1 105 ? -10.106 35.818 26.557 1.00 56.34 105 SER A O 1
ATOM 778 N N . GLY A 1 106 ? -11.500 37.254 25.549 1.00 53.97 106 GLY A N 1
ATOM 779 C CA . GLY A 1 106 ? -10.670 38.449 25.635 1.00 53.97 106 GLY A CA 1
ATOM 780 C C . GLY A 1 106 ? -11.552 39.674 25.449 1.00 53.97 106 GLY A C 1
ATOM 781 O O . GLY A 1 106 ? -11.330 40.480 24.551 1.00 53.97 106 GLY A O 1
ATOM 782 N N . ARG A 1 107 ? -12.639 39.749 26.223 1.00 55.66 107 ARG A N 1
ATOM 783 C CA . ARG A 1 107 ? -13.476 40.945 26.307 1.00 55.66 107 ARG A CA 1
ATOM 784 C C . ARG A 1 107 ? -14.082 41.049 27.702 1.00 55.66 107 ARG A C 1
ATOM 786 O O . ARG A 1 107 ? -15.163 40.515 27.942 1.00 55.66 107 ARG A O 1
ATOM 793 N N . LYS A 1 108 ? -13.367 41.730 28.590 1.00 54.34 108 LYS A N 1
ATOM 794 C CA . LYS A 1 108 ? -13.850 42.823 29.445 1.00 54.34 108 LYS A CA 1
ATOM 795 C C . LYS A 1 108 ? -12.705 43.332 30.304 1.00 54.34 108 LYS A C 1
ATOM 797 O O . LYS A 1 108 ? -11.967 42.479 30.835 1.00 54.34 108 LYS A O 1
#

pLDDT: mean 77.7, std 12.19, range [51.91, 92.06]